Protein AF-B9DJI5-F1 (afdb_monomer_lite)

Radius of gyration: 24.92 Å; chains: 1; bounding box: 44×68×53 Å

pLDDT: mean 75.02, std 17.99, range [35.06, 96.5]

Structure (mmCIF, N/CA/C/O backbone):
data_AF-B9DJI5-F1
#
_entry.id   AF-B9DJI5-F1
#
loop_
_atom_site.group_PDB
_atom_site.id
_atom_site.type_symbol
_atom_site.label_atom_id
_atom_site.label_alt_id
_atom_site.label_comp_id
_atom_site.label_asym_id
_atom_site.label_entity_id
_atom_site.label_seq_id
_atom_site.pdbx_PDB_ins_code
_atom_site.Cartn_x
_atom_site.Cartn_y
_atom_site.Cartn_z
_atom_site.occupancy
_atom_site.B_iso_or_equiv
_atom_site.auth_seq_id
_atom_site.auth_comp_id
_atom_site.auth_asym_id
_atom_site.auth_atom_id
_atom_site.pdbx_PDB_model_num
ATOM 1 N N . MET A 1 1 ? 0.651 18.571 -2.857 1.00 50.56 1 MET A N 1
ATOM 2 C CA . MET A 1 1 ? -0.127 17.434 -2.323 1.00 50.56 1 MET A CA 1
ATOM 3 C C . MET A 1 1 ? 0.823 16.265 -2.165 1.00 50.56 1 MET A C 1
ATOM 5 O O . MET A 1 1 ? 1.487 15.918 -3.134 1.00 50.56 1 MET A O 1
ATOM 9 N N . GLY A 1 2 ? 0.961 15.739 -0.952 1.00 60.09 2 GLY A N 1
ATOM 10 C CA . GLY A 1 2 ? 1.758 14.554 -0.655 1.00 60.09 2 GLY A CA 1
ATOM 11 C C . GLY A 1 2 ? 1.078 13.272 -1.137 1.00 60.09 2 GLY A C 1
ATOM 12 O O . GLY A 1 2 ? -0.139 13.227 -1.315 1.00 60.09 2 GLY A O 1
ATOM 13 N N . LEU A 1 3 ? 1.870 12.212 -1.322 1.00 66.12 3 LEU A N 1
ATOM 14 C CA . LEU A 1 3 ? 1.417 10.887 -1.775 1.00 66.12 3 LEU A CA 1
ATOM 15 C C . LEU A 1 3 ? 0.220 10.352 -0.962 1.00 66.12 3 LEU A C 1
ATOM 17 O O . LEU A 1 3 ? -0.648 9.670 -1.499 1.00 66.12 3 LEU A O 1
ATOM 21 N N . PHE A 1 4 ? 0.169 10.694 0.327 1.00 66.50 4 PHE A N 1
ATOM 22 C CA . PHE A 1 4 ? -0.822 10.217 1.289 1.00 66.50 4 PHE A CA 1
ATOM 23 C C . PHE A 1 4 ? -2.085 11.089 1.383 1.00 66.50 4 PHE A C 1
ATOM 25 O O . PHE A 1 4 ? -3.052 10.667 2.013 1.00 66.50 4 PHE A O 1
ATOM 32 N N . ASP A 1 5 ? -2.124 12.259 0.732 1.00 67.44 5 ASP A N 1
ATOM 33 C CA . ASP A 1 5 ? -3.264 13.188 0.821 1.00 67.44 5 ASP A CA 1
ATOM 34 C C . ASP A 1 5 ? -4.533 12.633 0.155 1.00 67.44 5 ASP A C 1
ATOM 36 O O . ASP A 1 5 ? -5.645 12.948 0.572 1.00 67.44 5 ASP A O 1
ATOM 40 N N . ASN A 1 6 ? -4.372 11.773 -0.855 1.00 69.56 6 ASN A N 1
ATOM 41 C CA . ASN A 1 6 ? -5.475 11.191 -1.628 1.00 69.56 6 ASN A CA 1
ATOM 42 C C . ASN A 1 6 ? -5.794 9.738 -1.233 1.00 69.56 6 ASN A C 1
ATOM 44 O O . ASN A 1 6 ? -6.536 9.048 -1.934 1.00 69.56 6 ASN A O 1
ATOM 48 N N . ILE A 1 7 ? -5.220 9.245 -0.132 1.00 76.31 7 ILE A N 1
ATOM 49 C CA . ILE A 1 7 ? -5.359 7.853 0.303 1.00 76.31 7 ILE A CA 1
ATOM 50 C C . ILE A 1 7 ? -6.400 7.759 1.418 1.00 76.31 7 ILE A C 1
ATOM 52 O O . ILE A 1 7 ? -6.411 8.552 2.359 1.00 76.31 7 ILE A O 1
ATOM 56 N N . ASN A 1 8 ? -7.261 6.739 1.358 1.00 87.19 8 ASN A N 1
ATOM 57 C CA . ASN A 1 8 ? -8.137 6.412 2.479 1.00 87.19 8 ASN A CA 1
ATOM 58 C C . ASN A 1 8 ? -7.306 5.807 3.623 1.00 87.19 8 ASN A C 1
ATOM 60 O O . ASN A 1 8 ? -7.064 4.598 3.684 1.00 87.19 8 ASN A O 1
ATOM 64 N N . LEU A 1 9 ? -6.867 6.680 4.526 1.00 85.56 9 LEU A N 1
ATOM 65 C CA . LEU A 1 9 ? -5.965 6.363 5.627 1.00 85.56 9 LEU A CA 1
ATOM 66 C C . LEU A 1 9 ? -6.514 5.277 6.561 1.00 85.56 9 LEU A C 1
ATOM 68 O O . LEU A 1 9 ? -5.762 4.421 7.017 1.00 85.56 9 LEU A O 1
ATOM 72 N N . GLU A 1 10 ? -7.824 5.267 6.816 1.00 89.69 10 GLU A N 1
ATOM 73 C CA . GLU A 1 10 ? -8.460 4.240 7.649 1.00 89.69 10 GLU A CA 1
ATOM 74 C C . GLU A 1 10 ? -8.406 2.863 6.985 1.00 89.69 10 GLU A C 1
ATOM 76 O O . GLU A 1 10 ? -8.111 1.862 7.640 1.00 89.69 10 GLU A O 1
ATOM 81 N N . THR A 1 11 ? -8.611 2.806 5.670 1.00 90.62 11 THR A N 1
ATOM 82 C CA . THR A 1 11 ? -8.500 1.558 4.907 1.00 90.62 11 THR A CA 1
ATOM 83 C C . THR A 1 11 ? -7.078 1.005 4.956 1.00 90.62 11 THR A C 1
ATOM 85 O O . THR A 1 11 ? -6.889 -0.187 5.210 1.00 90.62 11 THR A O 1
ATOM 88 N N . GLU A 1 12 ? -6.072 1.857 4.763 1.00 88.81 12 GLU A N 1
ATOM 89 C CA . GLU A 1 12 ? -4.664 1.453 4.838 1.00 88.81 12 GLU A CA 1
ATOM 90 C C . GLU A 1 12 ? -4.244 1.051 6.252 1.00 88.81 12 GLU A C 1
ATOM 92 O O . GLU A 1 12 ? -3.598 0.016 6.443 1.00 88.81 12 GLU A O 1
ATOM 97 N N . TYR A 1 13 ? -4.695 1.794 7.262 1.00 90.00 13 TYR A N 1
ATOM 98 C CA . TYR A 1 13 ? -4.462 1.441 8.654 1.00 90.00 13 TYR A CA 1
ATOM 99 C C . TYR A 1 13 ? -5.035 0.057 8.965 1.00 90.00 13 TYR A C 1
ATOM 101 O O . TYR A 1 13 ? -4.329 -0.806 9.484 1.00 90.00 13 TYR A O 1
ATOM 109 N N . LEU A 1 14 ? -6.280 -0.219 8.569 1.00 92.38 14 LEU A N 1
ATOM 110 C CA . LEU A 1 14 ? -6.906 -1.526 8.770 1.00 92.38 14 LEU A CA 1
ATOM 111 C C . LEU A 1 14 ? -6.175 -2.656 8.031 1.00 92.38 14 LEU A C 1
ATOM 113 O O . LEU A 1 14 ? -6.104 -3.764 8.566 1.00 92.38 14 LEU A O 1
ATOM 117 N N . ARG A 1 15 ? -5.614 -2.400 6.842 1.00 90.00 15 ARG A N 1
ATOM 118 C CA . ARG A 1 15 ? -4.790 -3.377 6.101 1.00 90.00 15 ARG A CA 1
ATOM 119 C C . ARG A 1 15 ? -3.504 -3.740 6.842 1.00 90.00 15 ARG A C 1
ATOM 121 O O . ARG A 1 15 ? -3.096 -4.896 6.782 1.00 90.00 15 ARG A O 1
ATOM 128 N N . SER A 1 16 ? -2.918 -2.801 7.585 1.00 88.44 16 SER A N 1
ATOM 129 C CA . SER A 1 16 ? -1.721 -3.050 8.404 1.00 88.44 16 SER A CA 1
ATOM 130 C C . SER A 1 16 ? -1.992 -3.934 9.636 1.00 88.44 16 SER A C 1
ATOM 132 O O . SER A 1 16 ? -1.073 -4.493 10.238 1.00 88.44 16 SER A O 1
ATOM 134 N N . LEU A 1 17 ? -3.263 -4.086 10.026 1.00 90.12 17 LEU A N 1
ATOM 135 C CA . LEU A 1 17 ? -3.665 -4.776 11.246 1.00 90.12 17 LEU A CA 1
ATOM 136 C C . LEU A 1 17 ? -4.054 -6.245 11.021 1.00 90.12 17 LEU A C 1
ATOM 138 O O . LEU A 1 17 ? -4.778 -6.623 10.092 1.00 90.12 17 LEU A O 1
ATOM 142 N N . SER A 1 18 ? -3.693 -7.085 11.996 1.00 92.00 18 SER A N 1
ATOM 143 C CA . SER A 1 18 ? -4.219 -8.449 12.096 1.00 92.00 18 SER A CA 1
ATOM 144 C C . SER A 1 18 ? -5.745 -8.458 12.266 1.00 92.00 18 SER A C 1
ATOM 146 O O . SER A 1 18 ? -6.343 -7.490 12.739 1.00 92.00 18 SER A O 1
ATOM 148 N N . VAL A 1 19 ? -6.397 -9.578 11.930 1.00 92.75 19 VAL A N 1
ATOM 149 C CA . VAL A 1 19 ? -7.866 -9.727 12.031 1.00 92.75 19 VAL A CA 1
ATOM 150 C C . VAL A 1 19 ? -8.377 -9.396 13.440 1.00 92.75 19 VAL A C 1
ATOM 152 O O . VAL A 1 19 ? -9.374 -8.690 13.586 1.00 92.75 19 VAL A O 1
ATOM 155 N N . LYS A 1 20 ? -7.662 -9.841 14.483 1.00 95.38 20 LYS A N 1
ATOM 156 C CA . LYS A 1 20 ? -7.995 -9.541 15.885 1.00 95.38 20 LYS A CA 1
ATOM 157 C C . LYS A 1 20 ? -7.922 -8.037 16.176 1.00 95.38 20 LYS A C 1
ATOM 159 O O . LYS A 1 20 ? -8.854 -7.486 16.755 1.00 95.38 20 LYS A O 1
ATOM 164 N N . LYS A 1 21 ? -6.853 -7.364 15.731 1.00 94.12 21 LYS A N 1
ATOM 165 C CA . LYS A 1 21 ? -6.671 -5.915 15.924 1.00 94.12 21 LYS A CA 1
ATOM 166 C C . LYS A 1 21 ? -7.7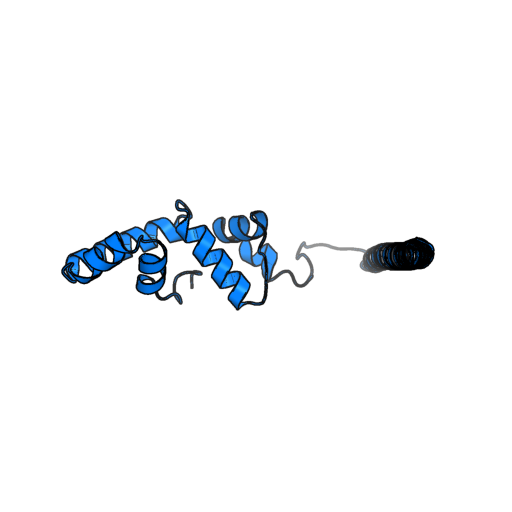00 -5.092 15.138 1.00 94.12 21 LYS A C 1
ATOM 168 O O . LYS A 1 21 ? -8.175 -4.088 15.655 1.00 94.12 21 LYS A O 1
ATOM 173 N N . ARG A 1 22 ? -8.109 -5.541 13.945 1.00 94.19 22 ARG A N 1
ATOM 174 C CA . ARG A 1 22 ? -9.189 -4.906 13.166 1.00 94.19 22 ARG A CA 1
ATOM 175 C C . ARG A 1 22 ? -10.532 -4.942 13.890 1.00 94.19 22 ARG A C 1
ATOM 177 O O . ARG A 1 22 ? -11.226 -3.932 13.909 1.00 94.19 22 ARG A O 1
ATOM 184 N N . LYS A 1 23 ? -10.899 -6.081 14.489 1.00 93.94 23 LYS A N 1
ATOM 185 C CA . LYS A 1 23 ? -12.130 -6.187 15.294 1.00 93.94 23 LYS A CA 1
ATOM 186 C C . LYS A 1 23 ? -12.086 -5.225 16.481 1.00 93.94 23 LYS A C 1
ATOM 188 O O . LYS A 1 23 ? -12.972 -4.389 16.604 1.00 93.94 23 LYS A O 1
ATOM 193 N N . ALA A 1 24 ? -10.990 -5.253 17.240 1.00 93.94 24 ALA A N 1
ATOM 194 C CA . ALA A 1 24 ? -10.793 -4.351 18.372 1.00 93.94 24 ALA A CA 1
ATOM 195 C C . ALA A 1 24 ? -10.848 -2.868 17.966 1.00 93.94 24 ALA A C 1
ATOM 197 O O . ALA A 1 24 ? -11.416 -2.058 18.685 1.00 93.94 24 ALA A O 1
ATOM 198 N N . TYR A 1 25 ? -10.298 -2.495 16.804 1.00 94.62 25 TYR A N 1
ATOM 199 C CA . TYR A 1 25 ? -10.372 -1.121 16.302 1.00 94.62 25 TYR A CA 1
ATOM 200 C C . TYR A 1 25 ? -11.813 -0.654 16.073 1.00 94.62 25 TYR A C 1
ATOM 202 O O . TYR A 1 25 ? -12.141 0.479 16.415 1.00 94.62 25 TYR A O 1
ATOM 210 N N . LYS A 1 26 ? -12.693 -1.511 15.534 1.00 92.19 26 LYS A N 1
ATOM 211 C CA . LYS A 1 26 ? -14.092 -1.143 15.252 1.00 92.19 26 LYS A CA 1
ATOM 212 C C . LYS A 1 26 ? -14.862 -0.753 16.512 1.00 92.19 26 LYS A C 1
ATOM 214 O O . LYS A 1 26 ? -15.678 0.163 16.441 1.00 92.19 26 LYS A O 1
ATOM 219 N N . GLU A 1 27 ? -14.543 -1.383 17.635 1.00 95.69 27 GLU A N 1
ATOM 220 C CA . GLU A 1 27 ? -15.160 -1.146 18.944 1.00 95.69 27 GLU A CA 1
ATOM 221 C C . GLU A 1 27 ? -14.628 0.119 19.641 1.00 95.69 27 GLU A C 1
ATOM 223 O O . GLU A 1 27 ? -15.218 0.583 20.614 1.00 95.69 27 GLU A O 1
ATOM 228 N N . LYS A 1 28 ? -13.536 0.722 19.146 1.00 93.75 28 LYS A N 1
ATOM 229 C CA . LYS A 1 28 ? -12.963 1.932 19.751 1.00 93.75 28 LYS A CA 1
ATOM 230 C C . LYS A 1 28 ? -13.842 3.171 19.529 1.00 93.75 28 LYS A C 1
ATOM 232 O O . LYS A 1 28 ? -14.436 3.324 18.452 1.00 93.75 28 LYS A O 1
ATOM 237 N N . PRO A 1 29 ? -13.859 4.110 20.494 1.00 96.50 29 PRO A N 1
ATOM 238 C CA . PRO A 1 29 ? -14.521 5.396 20.323 1.00 96.50 29 PRO A CA 1
ATOM 239 C C . PRO A 1 29 ? -13.853 6.223 19.217 1.00 96.50 29 PRO A C 1
ATOM 241 O O . PRO A 1 29 ? -12.671 6.054 18.905 1.00 96.50 29 PRO A O 1
ATOM 244 N N . VAL A 1 30 ? -14.619 7.149 18.635 1.00 93.50 30 VAL A N 1
ATOM 245 C CA . VAL A 1 30 ? -14.180 7.986 17.503 1.00 93.50 30 VAL A CA 1
ATOM 246 C C . VAL A 1 30 ? -12.926 8.798 17.835 1.00 93.50 30 VAL A C 1
ATOM 248 O O . VAL A 1 30 ? -12.050 8.930 16.984 1.00 93.50 30 VAL A O 1
ATOM 251 N N . SER A 1 31 ? -12.806 9.305 19.066 1.00 94.69 31 SER A N 1
ATOM 252 C CA . SER A 1 31 ? -11.628 10.054 19.526 1.00 94.69 31 SER A CA 1
ATOM 253 C C . SER A 1 31 ? -10.344 9.232 19.398 1.00 94.69 31 SER A C 1
ATOM 255 O O . SER A 1 31 ? -9.393 9.665 18.754 1.00 94.69 31 SER A O 1
ATOM 257 N N . VAL A 1 32 ? -10.359 8.001 19.912 1.00 93.31 32 VAL A N 1
ATOM 258 C CA . VAL A 1 32 ? -9.206 7.093 19.861 1.00 93.31 32 VAL A CA 1
ATOM 259 C C . VAL A 1 32 ? -8.920 6.646 18.427 1.00 93.31 32 VAL A C 1
ATOM 261 O O . VAL A 1 32 ? -7.764 6.506 18.040 1.00 93.31 32 VAL A O 1
ATOM 264 N N . LYS A 1 33 ? -9.953 6.443 17.598 1.00 93.62 33 LYS A N 1
ATOM 265 C CA . LYS A 1 33 ? -9.759 6.140 16.170 1.00 93.62 33 LYS A CA 1
ATOM 266 C C . LYS A 1 33 ? -9.017 7.269 15.455 1.00 93.62 33 LYS A C 1
ATOM 268 O O . LYS A 1 33 ? -8.074 6.980 14.728 1.00 93.62 33 LYS A O 1
ATOM 273 N N . LYS A 1 34 ? -9.400 8.530 15.688 1.00 92.81 34 LYS A N 1
ATOM 274 C CA . LYS A 1 34 ? -8.723 9.701 15.105 1.00 92.81 34 LYS A CA 1
ATOM 275 C C . LYS A 1 34 ? -7.261 9.792 15.533 1.00 92.81 34 LYS A C 1
ATOM 277 O O . LYS A 1 34 ? -6.404 10.019 14.690 1.00 92.81 34 LYS A O 1
ATOM 282 N N . GLU A 1 35 ? -6.979 9.577 16.813 1.00 94.00 35 GLU A N 1
ATOM 283 C CA . GLU A 1 35 ? -5.613 9.596 17.342 1.00 94.00 35 GLU A CA 1
ATOM 284 C C . GLU A 1 35 ? -4.731 8.526 16.682 1.00 94.00 35 GLU A C 1
ATOM 286 O O . GLU A 1 35 ? -3.652 8.833 16.181 1.00 94.00 35 GLU A O 1
ATOM 291 N N . LEU A 1 36 ? -5.233 7.290 16.578 1.00 92.62 36 LEU A N 1
ATOM 292 C CA . LEU A 1 36 ? -4.524 6.198 15.906 1.00 92.62 36 LEU A CA 1
ATOM 293 C C . LEU A 1 36 ? -4.268 6.487 14.425 1.00 92.62 36 LEU A C 1
ATOM 295 O O . LEU A 1 36 ? -3.197 6.162 13.921 1.00 92.62 36 LEU A O 1
ATOM 299 N N . LEU A 1 37 ? -5.236 7.088 13.730 1.00 91.44 37 LEU A N 1
ATOM 300 C CA . LEU A 1 37 ? -5.065 7.464 12.329 1.00 91.44 37 LEU A CA 1
ATOM 301 C C . LEU A 1 37 ? -4.038 8.587 12.176 1.00 91.44 37 LEU A C 1
ATOM 303 O O . LEU A 1 37 ? -3.191 8.496 11.297 1.00 91.44 37 LEU A O 1
ATOM 307 N N . ASN A 1 38 ? -4.041 9.598 13.044 1.00 89.50 38 ASN A N 1
ATOM 308 C CA . ASN A 1 38 ? -3.034 10.661 13.008 1.00 89.50 38 ASN A CA 1
ATOM 309 C C . ASN A 1 38 ? -1.622 10.120 13.262 1.00 89.50 38 ASN A C 1
ATOM 311 O O . ASN A 1 38 ? -0.695 10.473 12.535 1.00 89.50 38 ASN A O 1
ATOM 315 N N . GLN A 1 39 ? -1.472 9.225 14.241 1.00 88.75 39 GLN A N 1
ATOM 316 C CA . GLN A 1 39 ? -0.203 8.550 14.506 1.00 88.75 39 GLN A CA 1
ATOM 317 C C . GLN A 1 39 ? 0.244 7.725 13.293 1.00 88.75 39 GLN A C 1
ATOM 319 O O . GLN A 1 39 ? 1.381 7.839 12.844 1.00 88.75 39 GLN A O 1
ATOM 324 N N . PHE A 1 40 ? -0.671 6.947 12.710 1.00 88.38 40 PHE A N 1
ATOM 325 C CA . PHE A 1 40 ? -0.387 6.169 11.509 1.00 88.38 40 PHE A CA 1
ATOM 326 C C . PHE A 1 40 ? 0.026 7.059 10.333 1.00 88.38 40 PHE A C 1
ATOM 328 O O . PHE A 1 40 ? 1.021 6.758 9.681 1.00 88.38 40 PHE A O 1
ATOM 335 N N . LYS A 1 41 ? -0.675 8.179 10.105 1.00 85.69 41 LYS A N 1
ATOM 336 C CA . LYS A 1 41 ? -0.327 9.175 9.083 1.00 85.69 41 LYS A CA 1
ATOM 337 C C . LYS A 1 41 ? 1.110 9.649 9.261 1.00 85.69 41 LYS A C 1
ATOM 339 O O . LYS A 1 41 ? 1.897 9.535 8.327 1.00 85.69 41 LYS A O 1
ATOM 344 N N . TYR A 1 42 ? 1.458 10.099 10.465 1.00 84.06 42 TYR A N 1
ATOM 345 C CA . TYR A 1 42 ? 2.802 10.573 10.781 1.00 84.06 42 TYR A CA 1
ATOM 346 C C . TYR A 1 42 ? 3.873 9.506 10.511 1.00 84.06 42 TYR A C 1
ATOM 348 O O . TYR A 1 42 ? 4.870 9.774 9.842 1.00 84.06 42 TYR A O 1
ATOM 356 N N . GLU A 1 43 ? 3.659 8.271 10.966 1.00 82.44 43 GLU A N 1
ATOM 357 C CA . GLU A 1 43 ? 4.606 7.175 10.733 1.00 82.44 43 GLU A CA 1
ATOM 358 C C . GLU A 1 43 ? 4.747 6.823 9.244 1.00 82.44 43 GLU A C 1
ATOM 360 O O . GLU A 1 43 ? 5.845 6.513 8.780 1.00 82.44 43 GLU A O 1
ATOM 365 N N . THR A 1 44 ? 3.649 6.883 8.483 1.00 79.81 44 THR A N 1
ATOM 366 C CA . THR A 1 44 ? 3.679 6.619 7.039 1.00 79.81 44 THR A CA 1
ATOM 367 C C . THR A 1 44 ? 4.357 7.738 6.253 1.00 79.81 44 THR A C 1
ATOM 369 O O . THR A 1 44 ? 5.149 7.448 5.361 1.00 79.81 44 THR A O 1
ATOM 372 N N . GLU A 1 45 ? 4.120 9.002 6.613 1.00 78.00 45 GLU A N 1
ATOM 373 C CA . GLU A 1 45 ? 4.725 10.177 5.968 1.00 78.00 45 GLU A CA 1
ATOM 374 C C . GLU A 1 45 ? 6.211 10.339 6.293 1.00 78.00 45 GLU A C 1
ATOM 376 O O . GLU A 1 45 ? 6.949 10.951 5.521 1.00 78.00 45 GLU A O 1
ATOM 381 N N . THR A 1 46 ? 6.651 9.782 7.422 1.00 75.12 46 THR A N 1
ATOM 382 C CA . THR A 1 46 ? 8.065 9.721 7.819 1.00 75.12 46 THR A CA 1
ATOM 383 C C . THR A 1 46 ? 8.766 8.456 7.322 1.00 75.12 46 THR A C 1
ATOM 385 O O . THR A 1 46 ? 9.940 8.264 7.618 1.00 75.12 46 THR A O 1
ATOM 388 N N . PHE A 1 47 ? 8.068 7.593 6.572 1.00 73.12 47 PHE A N 1
ATOM 389 C CA . PHE A 1 47 ? 8.577 6.338 6.004 1.00 73.12 47 PHE A CA 1
ATOM 390 C C . PHE A 1 47 ? 9.217 5.373 7.019 1.00 73.12 47 PHE A C 1
ATOM 392 O O . PHE A 1 47 ? 9.948 4.462 6.642 1.00 73.12 47 PHE A O 1
ATOM 399 N N . ASN A 1 48 ? 8.868 5.500 8.300 1.00 68.50 48 ASN A N 1
ATOM 400 C CA . ASN A 1 48 ? 9.489 4.759 9.400 1.00 68.50 48 ASN A CA 1
ATOM 401 C C . ASN A 1 48 ? 8.828 3.403 9.703 1.00 68.50 48 ASN A C 1
ATOM 403 O O . ASN A 1 48 ? 9.169 2.755 10.694 1.00 68.50 48 ASN A O 1
ATOM 407 N N . ASN A 1 49 ? 7.860 2.953 8.898 1.00 73.75 49 ASN A N 1
ATOM 408 C CA . ASN A 1 49 ? 7.139 1.707 9.151 1.00 73.75 49 ASN A CA 1
ATOM 409 C C . ASN A 1 49 ? 6.966 0.849 7.889 1.00 73.75 49 ASN A C 1
ATOM 411 O O . ASN A 1 49 ? 7.048 1.320 6.762 1.00 73.75 49 ASN A O 1
ATOM 415 N N . LYS A 1 50 ? 6.692 -0.448 8.068 1.00 80.56 50 LYS A N 1
ATOM 416 C CA . LYS A 1 50 ? 6.424 -1.363 6.944 1.00 80.56 50 LYS A CA 1
ATOM 417 C C . LYS A 1 50 ? 5.192 -0.946 6.124 1.00 80.56 50 LYS A C 1
ATOM 419 O O . LYS A 1 50 ? 5.122 -1.206 4.927 1.00 80.56 50 LYS A O 1
ATOM 424 N N . ALA A 1 51 ? 4.217 -0.303 6.763 1.00 80.56 51 ALA A N 1
ATOM 425 C CA . ALA A 1 51 ? 2.988 0.106 6.097 1.00 80.56 51 ALA A CA 1
ATOM 426 C C . ALA A 1 51 ? 3.239 1.167 5.015 1.00 80.56 51 ALA A C 1
ATOM 428 O O . ALA A 1 51 ? 2.555 1.138 3.996 1.00 80.56 51 ALA A O 1
ATOM 429 N N . SER A 1 52 ? 4.236 2.043 5.183 1.00 77.94 52 SER A N 1
ATOM 430 C CA . SER A 1 52 ? 4.633 3.015 4.161 1.00 77.94 52 SER A CA 1
ATOM 431 C C . SER A 1 52 ? 5.054 2.307 2.869 1.00 77.94 52 SER A C 1
ATOM 433 O O . SER A 1 52 ? 4.513 2.619 1.811 1.00 77.94 52 SER A O 1
ATOM 435 N N . HIS A 1 53 ? 5.906 1.278 2.956 1.00 82.06 53 HIS A N 1
ATOM 436 C CA . HIS A 1 53 ? 6.348 0.474 1.810 1.00 82.06 53 HIS A CA 1
ATOM 437 C C . HIS A 1 53 ? 5.168 -0.186 1.089 1.00 82.06 53 HIS A C 1
ATOM 439 O O . HIS A 1 53 ? 5.050 -0.089 -0.132 1.00 82.06 53 HIS A O 1
ATOM 445 N N . ASP A 1 54 ? 4.252 -0.803 1.839 1.00 84.25 54 ASP A N 1
ATOM 446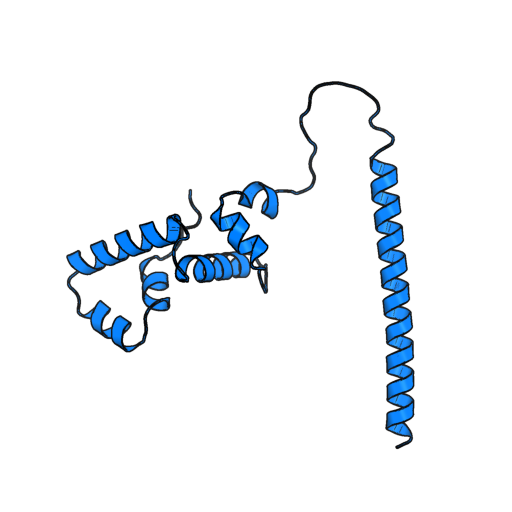 C CA . ASP A 1 54 ? 3.080 -1.469 1.265 1.00 84.25 54 ASP A CA 1
ATOM 447 C C . ASP A 1 54 ? 2.127 -0.476 0.569 1.00 84.25 54 ASP A C 1
ATOM 449 O O . ASP A 1 54 ? 1.538 -0.801 -0.466 1.00 84.25 54 ASP A O 1
ATOM 453 N N . ILE A 1 55 ? 1.966 0.734 1.120 1.00 83.06 55 ILE A N 1
ATOM 454 C CA . ILE A 1 55 ? 1.148 1.802 0.525 1.00 83.06 55 ILE A CA 1
ATOM 455 C C . ILE A 1 55 ? 1.785 2.308 -0.773 1.00 83.06 55 ILE A C 1
ATOM 457 O O . ILE A 1 55 ? 1.099 2.430 -1.787 1.00 83.06 55 ILE A O 1
ATOM 461 N N . ILE A 1 56 ? 3.094 2.565 -0.759 1.00 80.12 56 ILE A N 1
ATOM 462 C CA . ILE A 1 56 ? 3.859 3.021 -1.926 1.00 80.12 56 ILE A CA 1
ATOM 463 C C . ILE A 1 56 ? 3.807 1.984 -3.046 1.00 80.12 56 ILE A C 1
ATOM 465 O O . ILE A 1 56 ? 3.569 2.330 -4.202 1.00 80.12 56 ILE A O 1
ATOM 469 N N . LYS A 1 57 ? 3.976 0.705 -2.700 1.00 84.94 57 LYS A N 1
ATOM 470 C CA . LYS A 1 57 ? 3.867 -0.402 -3.647 1.00 84.94 57 LYS A CA 1
ATOM 471 C C . LYS A 1 57 ? 2.502 -0.411 -4.336 1.00 84.94 57 LYS A C 1
ATOM 473 O O . LYS A 1 57 ? 2.447 -0.403 -5.560 1.00 84.94 57 LYS A O 1
ATOM 478 N N . ARG A 1 58 ? 1.409 -0.328 -3.569 1.00 83.25 58 ARG A N 1
ATOM 479 C CA . ARG A 1 58 ? 0.044 -0.245 -4.122 1.00 83.25 58 ARG A CA 1
ATOM 480 C C . ARG A 1 58 ? -0.174 1.002 -4.976 1.00 83.25 58 ARG A C 1
ATOM 482 O O . ARG A 1 58 ? -0.860 0.938 -5.993 1.00 83.25 58 ARG A O 1
ATOM 489 N N . PHE A 1 59 ? 0.390 2.138 -4.570 1.00 81.44 59 PHE A N 1
ATOM 490 C CA . PHE A 1 59 ? 0.333 3.357 -5.369 1.00 81.44 59 PHE A CA 1
ATOM 491 C C . PHE A 1 59 ? 1.007 3.153 -6.731 1.00 81.44 59 PHE A C 1
ATOM 493 O O . PHE A 1 59 ? 0.398 3.456 -7.754 1.00 81.44 59 PHE A O 1
ATOM 500 N N . LEU A 1 60 ? 2.213 2.587 -6.760 1.00 80.31 60 LEU A N 1
ATOM 501 C CA . LEU A 1 60 ? 2.939 2.285 -7.995 1.00 80.31 60 LEU A CA 1
ATOM 502 C C . LEU A 1 60 ? 2.184 1.281 -8.875 1.00 80.31 60 LEU A C 1
ATOM 504 O O . LEU A 1 60 ? 2.019 1.524 -10.070 1.00 80.31 60 LEU A O 1
ATOM 508 N N . GLU A 1 61 ? 1.618 0.234 -8.275 1.00 83.94 61 GLU A N 1
ATOM 509 C CA . GLU A 1 61 ? 0.759 -0.729 -8.975 1.00 83.94 61 GLU A CA 1
ATOM 510 C C . GLU A 1 61 ? -0.465 -0.039 -9.608 1.00 83.94 61 GLU A C 1
ATOM 512 O O . GLU A 1 61 ? -0.789 -0.295 -10.766 1.00 83.94 61 GLU A O 1
ATOM 517 N N . SER A 1 62 ? -1.103 0.910 -8.906 1.00 78.75 62 SER A N 1
ATOM 518 C CA . SER A 1 62 ? -2.234 1.694 -9.440 1.00 78.75 62 SER A CA 1
ATOM 519 C C . SER A 1 62 ? -1.852 2.610 -10.609 1.00 78.75 62 SER A C 1
ATOM 521 O O . SER A 1 62 ? -2.712 3.019 -11.388 1.00 78.75 62 SER A O 1
ATOM 523 N N . LYS A 1 63 ? -0.559 2.927 -10.742 1.00 77.81 63 LYS A N 1
ATOM 524 C CA . LYS A 1 63 ? 0.015 3.688 -11.857 1.00 77.81 63 LYS A CA 1
ATOM 525 C C . LYS A 1 63 ? 0.515 2.791 -12.994 1.00 77.81 63 LYS A C 1
ATOM 527 O O . LYS A 1 63 ? 1.060 3.313 -13.960 1.00 77.81 63 LYS A O 1
ATOM 532 N N . GLY A 1 64 ? 0.307 1.475 -12.908 1.00 79.00 64 GLY A N 1
ATOM 533 C CA . GLY A 1 64 ? 0.716 0.509 -13.932 1.00 79.00 64 GLY A CA 1
ATOM 534 C C . GLY A 1 64 ? 2.145 -0.016 -13.772 1.00 79.00 64 GLY A C 1
ATOM 535 O O . GLY A 1 64 ? 2.640 -0.700 -14.665 1.00 79.00 64 GLY A O 1
ATOM 536 N N . ILE A 1 65 ? 2.812 0.278 -12.652 1.00 80.44 65 ILE A N 1
ATOM 537 C CA . ILE A 1 65 ? 4.143 -0.247 -12.332 1.00 80.44 65 ILE A CA 1
ATOM 538 C C . ILE A 1 65 ? 3.966 -1.493 -11.461 1.00 80.44 65 ILE A C 1
ATOM 540 O O . ILE A 1 65 ? 3.788 -1.406 -10.245 1.00 80.44 65 ILE A O 1
ATOM 544 N N . TYR A 1 66 ? 4.000 -2.659 -12.099 1.00 80.00 66 TYR A N 1
ATOM 545 C CA . TYR A 1 66 ? 3.935 -3.955 -11.427 1.00 80.00 66 TYR A CA 1
ATOM 546 C C . TYR A 1 66 ? 5.323 -4.361 -10.914 1.00 80.00 66 TYR A C 1
ATOM 548 O O . TYR A 1 66 ? 6.324 -4.092 -11.570 1.00 80.00 66 TYR A O 1
ATOM 556 N N . GLU A 1 67 ? 5.377 -4.987 -9.734 1.00 78.62 67 GLU A N 1
ATOM 557 C CA . GLU A 1 67 ? 6.627 -5.373 -9.051 1.00 78.62 67 GLU A CA 1
ATOM 558 C C . GLU A 1 67 ? 7.615 -4.208 -8.821 1.00 78.62 67 GLU A C 1
ATOM 560 O O . GLU A 1 67 ? 8.772 -4.261 -9.248 1.00 78.62 67 GLU A O 1
ATOM 565 N N . PRO A 1 68 ? 7.198 -3.136 -8.120 1.00 78.62 68 PRO A N 1
ATOM 566 C CA . PRO A 1 68 ? 8.092 -2.022 -7.844 1.00 78.62 68 PRO A CA 1
ATOM 567 C C . PRO A 1 68 ? 9.295 -2.483 -7.016 1.00 78.62 68 PRO A C 1
ATOM 569 O O . PRO A 1 68 ? 9.148 -3.143 -5.985 1.00 78.62 68 PRO A O 1
ATOM 572 N N . THR A 1 69 ? 10.494 -2.123 -7.474 1.00 79.50 69 THR A N 1
ATOM 573 C CA . THR A 1 69 ? 11.737 -2.478 -6.780 1.00 79.50 69 THR A CA 1
ATOM 574 C C . THR A 1 69 ? 11.871 -1.707 -5.466 1.00 79.50 69 THR A C 1
ATOM 576 O O . THR A 1 69 ? 11.418 -0.568 -5.355 1.00 79.50 69 THR A O 1
ATOM 579 N N . GLU A 1 70 ? 12.583 -2.274 -4.488 1.00 75.69 70 GLU A N 1
ATOM 580 C CA . GLU A 1 70 ? 12.880 -1.594 -3.214 1.00 75.69 70 GLU A CA 1
ATOM 581 C C . GLU A 1 70 ? 13.564 -0.230 -3.412 1.00 75.69 70 GLU A C 1
ATOM 583 O O . GLU A 1 70 ? 13.323 0.712 -2.660 1.00 75.69 70 GLU A O 1
ATOM 588 N N . LYS A 1 71 ? 14.366 -0.080 -4.477 1.00 73.75 71 LYS A N 1
ATOM 589 C CA . LYS A 1 71 ? 14.976 1.207 -4.849 1.00 73.75 71 LYS A CA 1
ATOM 590 C C . LYS A 1 71 ? 13.931 2.244 -5.262 1.00 73.75 71 LYS A C 1
ATOM 592 O O . LYS A 1 71 ? 14.033 3.392 -4.846 1.00 73.75 71 LYS A O 1
ATOM 597 N N . MET A 1 72 ? 12.923 1.847 -6.041 1.00 70.94 72 MET A N 1
ATOM 598 C CA . MET A 1 72 ? 11.823 2.737 -6.432 1.00 70.94 72 MET A CA 1
ATOM 599 C C . MET A 1 72 ? 10.994 3.141 -5.216 1.00 70.94 72 MET A C 1
ATOM 601 O O . MET A 1 72 ? 10.690 4.316 -5.051 1.00 70.94 72 MET A O 1
ATOM 605 N N . ILE A 1 73 ? 10.684 2.186 -4.337 1.00 72.69 73 ILE A N 1
ATOM 606 C CA . ILE A 1 73 ? 9.937 2.440 -3.100 1.00 72.69 73 ILE A CA 1
ATOM 607 C C . ILE A 1 73 ? 10.713 3.411 -2.190 1.00 72.69 73 ILE A C 1
ATOM 609 O O . ILE A 1 73 ? 10.143 4.391 -1.709 1.00 72.69 73 ILE A O 1
ATOM 613 N N . SER A 1 74 ? 12.025 3.206 -2.041 1.00 71.94 74 SER A N 1
ATOM 614 C CA . SER A 1 74 ? 12.909 4.083 -1.257 1.00 71.94 74 SER A CA 1
ATOM 615 C C . SER A 1 74 ? 13.023 5.495 -1.842 1.00 71.94 74 SER A C 1
ATOM 617 O O . SER A 1 74 ? 13.024 6.468 -1.092 1.00 71.94 74 SER A O 1
ATOM 619 N N . ALA A 1 75 ? 13.067 5.636 -3.172 1.00 69.94 75 ALA A N 1
ATOM 620 C CA . ALA A 1 75 ? 13.121 6.940 -3.839 1.00 69.94 75 ALA A CA 1
ATOM 621 C C . ALA A 1 75 ? 11.840 7.767 -3.615 1.00 69.94 75 ALA A C 1
ATOM 623 O O . ALA A 1 75 ? 11.908 8.986 -3.447 1.00 69.94 75 ALA A O 1
ATOM 624 N N . ILE A 1 76 ? 10.674 7.107 -3.533 1.00 70.94 76 ILE A N 1
ATOM 625 C CA . ILE A 1 76 ? 9.417 7.746 -3.100 1.00 70.94 76 ILE A CA 1
ATOM 626 C C . ILE A 1 76 ? 9.552 8.224 -1.652 1.00 70.94 76 ILE A C 1
ATOM 628 O O . ILE A 1 76 ? 9.176 9.353 -1.332 1.00 70.94 76 ILE A O 1
ATOM 632 N N . GLY A 1 77 ? 10.120 7.362 -0.800 1.00 62.59 77 GLY A N 1
ATOM 633 C CA . GLY A 1 77 ? 10.408 7.629 0.607 1.00 62.59 77 GLY A CA 1
ATOM 634 C C . GLY A 1 77 ? 11.222 8.892 0.842 1.00 62.59 77 GLY A C 1
ATOM 635 O O . GLY A 1 77 ? 10.875 9.736 1.666 1.00 62.59 77 GLY A O 1
ATOM 636 N N . ASN A 1 78 ? 12.254 9.078 0.031 1.00 65.75 78 ASN A N 1
ATOM 637 C CA . ASN A 1 78 ? 13.144 10.227 0.128 1.00 65.75 78 ASN A CA 1
ATOM 638 C C . ASN A 1 78 ? 12.605 11.480 -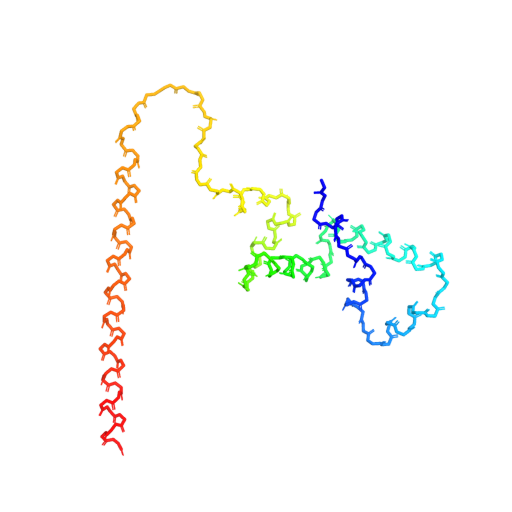0.583 1.00 65.75 78 ASN A C 1
ATOM 640 O O . ASN A 1 78 ? 13.310 12.481 -0.663 1.00 65.75 78 ASN A O 1
ATOM 644 N N . ARG A 1 79 ? 11.359 11.452 -1.092 1.00 61.81 79 ARG A N 1
ATOM 645 C CA . ARG A 1 79 ? 10.763 12.514 -1.930 1.00 61.81 79 ARG A CA 1
ATOM 646 C C . ARG A 1 79 ? 11.600 12.851 -3.171 1.00 61.81 79 ARG A C 1
ATOM 648 O O . ARG A 1 79 ? 11.450 13.921 -3.745 1.00 61.81 79 ARG A O 1
ATOM 655 N N . GLU A 1 80 ? 12.428 11.916 -3.629 1.00 56.78 80 GLU A N 1
ATOM 656 C CA . GLU A 1 80 ? 13.216 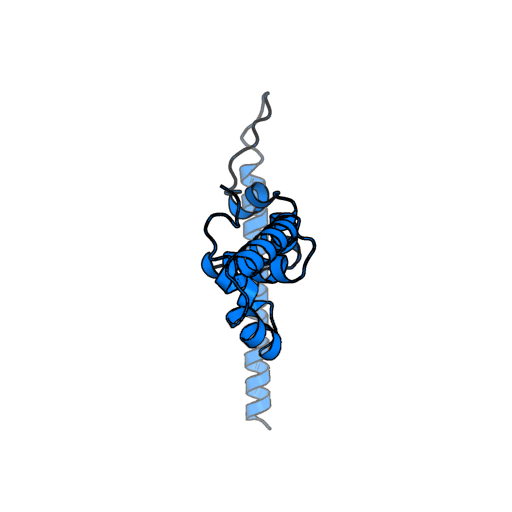12.030 -4.863 1.00 56.78 80 GLU A CA 1
ATOM 657 C C . GLU A 1 80 ? 12.418 11.553 -6.086 1.00 56.78 80 GLU A C 1
ATOM 659 O O . GLU A 1 80 ? 12.956 11.388 -7.179 1.00 56.78 80 GLU A O 1
ATOM 664 N N . LEU A 1 81 ? 11.116 11.307 -5.909 1.00 52.38 81 LEU A N 1
ATOM 665 C CA . LEU A 1 81 ? 10.286 10.633 -6.894 1.00 52.38 81 LEU A CA 1
ATOM 666 C C . LEU A 1 81 ? 10.157 11.386 -8.214 1.00 52.38 81 LEU A C 1
ATOM 668 O O . LEU A 1 81 ? 10.065 10.754 -9.267 1.00 52.38 81 LEU A O 1
ATOM 672 N N . ASP A 1 82 ? 10.174 12.716 -8.169 1.00 49.38 82 ASP A N 1
ATOM 673 C CA . ASP A 1 82 ? 10.066 13.532 -9.376 1.00 49.38 82 ASP A CA 1
ATOM 674 C C . ASP A 1 82 ? 11.251 13.287 -10.327 1.00 49.38 82 ASP A C 1
ATOM 676 O O . ASP A 1 82 ? 11.077 13.323 -11.544 1.00 49.38 82 ASP A O 1
ATOM 680 N N . ASN A 1 83 ? 12.411 12.870 -9.802 1.00 53.16 83 ASN A N 1
ATOM 681 C CA . ASN A 1 83 ? 13.552 12.449 -10.619 1.00 53.16 83 ASN A CA 1
ATOM 682 C C . ASN A 1 83 ? 13.368 11.062 -11.261 1.00 53.16 83 ASN A C 1
ATOM 684 O O . ASN A 1 83 ? 14.062 10.753 -12.223 1.00 53.16 83 ASN A O 1
ATOM 688 N N . PHE A 1 84 ? 12.456 10.224 -10.757 1.00 52.47 84 PHE A N 1
ATOM 689 C CA . PHE A 1 84 ? 12.284 8.831 -11.195 1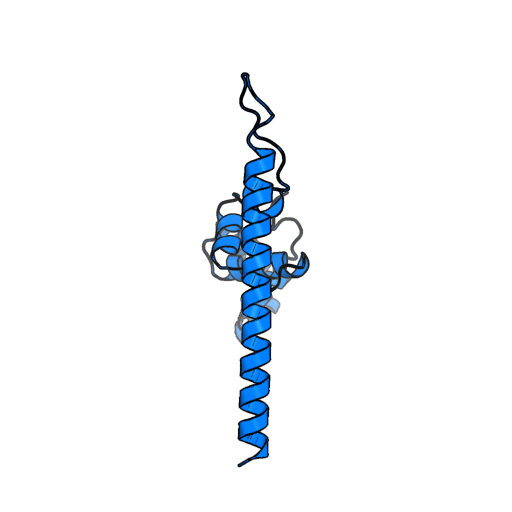.00 52.47 84 PHE A CA 1
ATOM 690 C C . PHE A 1 84 ? 11.021 8.595 -12.034 1.00 52.47 84 PHE A C 1
ATOM 692 O O . PHE A 1 84 ? 11.027 7.734 -12.910 1.00 52.47 84 PHE A O 1
ATOM 699 N N . ILE A 1 85 ? 9.936 9.335 -11.773 1.00 48.00 85 ILE A N 1
ATOM 700 C CA . ILE A 1 85 ? 8.654 9.195 -12.488 1.00 48.00 85 ILE A CA 1
ATOM 701 C C . ILE A 1 85 ? 8.476 10.273 -13.570 1.00 48.00 85 ILE A C 1
ATOM 703 O O . ILE A 1 85 ? 7.840 9.996 -14.584 1.00 48.00 85 ILE A O 1
ATOM 707 N N . TYR A 1 86 ? 9.059 11.470 -13.404 1.00 49.06 86 TYR A N 1
ATOM 708 C CA . TYR A 1 86 ? 8.907 12.583 -14.356 1.00 49.06 86 TYR A CA 1
ATOM 709 C C . TYR A 1 86 ? 10.144 12.885 -15.207 1.00 49.06 86 TYR A C 1
ATOM 711 O O . TYR A 1 86 ? 10.082 13.777 -16.053 1.00 49.06 86 TYR A O 1
ATOM 719 N N . GLN A 1 87 ? 11.222 12.100 -15.105 1.00 42.38 87 GLN A N 1
ATOM 720 C CA . GLN A 1 87 ? 12.237 12.077 -16.160 1.00 42.38 87 GLN A CA 1
ATOM 721 C C . GLN A 1 87 ? 11.708 11.324 -17.391 1.00 42.38 87 GLN A C 1
ATOM 723 O O . GLN A 1 87 ? 12.138 10.225 -17.729 1.00 42.38 87 GLN A O 1
ATOM 728 N N . SER A 1 88 ? 10.793 11.969 -18.118 1.00 38.16 88 SER A N 1
ATOM 729 C CA . SER A 1 88 ? 10.983 12.016 -19.567 1.00 38.16 88 SER A CA 1
ATOM 730 C C . SER A 1 88 ? 12.300 12.763 -19.799 1.00 38.16 88 SER A C 1
ATOM 732 O O . SER A 1 88 ? 12.524 13.776 -19.131 1.00 38.16 88 SER A O 1
ATOM 734 N N . PRO A 1 89 ? 13.206 12.286 -20.665 1.00 38.03 89 PRO A N 1
ATOM 735 C CA . PRO A 1 89 ? 14.468 12.969 -20.882 1.00 38.03 89 PRO A CA 1
ATOM 736 C C . PRO A 1 89 ? 14.152 14.330 -21.501 1.00 38.03 89 PRO A C 1
ATOM 738 O O . PRO A 1 89 ? 13.756 14.411 -22.657 1.00 38.03 89 PRO A O 1
ATOM 741 N N . SER A 1 90 ? 14.290 15.402 -20.729 1.00 35.78 90 SER A N 1
ATOM 742 C CA . SER A 1 90 ? 14.313 16.751 -21.278 1.00 35.78 90 SER A CA 1
ATOM 743 C C . SER A 1 90 ? 15.284 17.612 -20.482 1.00 35.78 90 SER A C 1
ATOM 745 O O . SER A 1 90 ? 15.507 17.378 -19.295 1.00 35.78 90 SER A O 1
ATOM 747 N N . PRO A 1 91 ? 15.970 18.520 -21.179 1.00 39.94 91 PRO A N 1
ATOM 748 C CA . PRO A 1 91 ? 17.404 18.673 -21.055 1.00 39.94 91 PRO A CA 1
ATOM 749 C C . PRO A 1 91 ? 17.767 19.590 -19.893 1.00 39.94 91 PRO A C 1
ATOM 751 O O . PRO A 1 91 ? 17.096 20.584 -19.629 1.00 39.94 91 PRO A O 1
ATOM 754 N N . ASN A 1 92 ? 18.874 19.246 -19.235 1.00 35.06 92 ASN A N 1
ATOM 755 C CA . ASN A 1 92 ? 19.554 20.072 -18.248 1.00 35.06 92 ASN A CA 1
ATOM 756 C C . ASN A 1 92 ? 19.587 21.547 -18.672 1.00 35.06 92 ASN A C 1
ATOM 758 O O . ASN A 1 92 ? 20.230 21.905 -19.659 1.00 35.06 92 ASN A O 1
ATOM 762 N N . THR A 1 93 ? 18.987 22.414 -17.861 1.00 41.16 93 THR A N 1
ATOM 763 C CA . THR A 1 93 ? 19.410 23.808 -17.771 1.00 41.16 93 THR A CA 1
ATOM 764 C C . THR A 1 93 ? 20.745 23.848 -17.038 1.00 41.16 93 THR A C 1
ATOM 766 O O . THR A 1 93 ? 20.801 23.810 -15.811 1.00 41.16 93 THR A O 1
ATOM 769 N N . SER A 1 94 ? 21.827 23.920 -17.805 1.00 37.06 94 SER A N 1
ATOM 770 C CA . SER A 1 94 ? 23.056 24.581 -17.379 1.00 37.06 94 SER A CA 1
ATOM 771 C C . SER A 1 94 ? 23.450 25.557 -18.485 1.00 37.06 94 SER A C 1
ATOM 773 O O . SER A 1 94 ? 23.887 25.141 -19.558 1.00 37.06 94 SER A O 1
ATOM 775 N N . GLU A 1 95 ? 23.249 26.849 -18.235 1.00 38.62 95 GLU A N 1
ATOM 776 C CA . GLU A 1 95 ? 23.963 27.949 -18.900 1.00 38.62 95 GLU A CA 1
ATOM 777 C C . GLU A 1 95 ? 25.472 27.594 -18.876 1.00 38.62 95 GLU A C 1
ATOM 779 O O . GLU A 1 95 ? 25.968 27.179 -17.835 1.00 38.62 95 GLU A O 1
ATOM 784 N N . THR A 1 96 ? 26.317 27.645 -19.910 1.00 36.03 96 THR A N 1
ATOM 785 C CA . THR A 1 96 ? 26.367 28.301 -21.232 1.00 36.03 96 THR A CA 1
ATOM 786 C C . THR A 1 96 ? 27.459 27.559 -22.067 1.00 36.03 96 THR A C 1
ATOM 788 O O . THR A 1 96 ? 28.095 26.640 -21.553 1.00 36.03 96 THR A O 1
ATOM 791 N N . PRO A 1 97 ? 27.784 27.990 -23.300 1.00 48.41 97 PRO A N 1
ATOM 792 C CA . PRO A 1 97 ? 27.359 27.429 -24.577 1.00 48.41 97 PRO A CA 1
ATOM 793 C C . PRO A 1 97 ? 28.316 26.366 -25.163 1.00 48.41 97 PRO A C 1
ATOM 795 O O . PRO A 1 97 ? 29.465 26.236 -24.753 1.00 48.41 97 PRO A O 1
ATOM 798 N N . SER A 1 98 ? 27.854 25.725 -26.241 1.00 40.34 98 SER A N 1
ATOM 799 C CA . SER A 1 98 ? 28.640 25.251 -27.396 1.00 40.34 98 SER A CA 1
ATOM 800 C C . SER A 1 98 ? 28.499 23.756 -27.712 1.00 40.34 98 SER A C 1
ATOM 802 O O . SER A 1 98 ? 28.775 22.881 -26.896 1.00 40.34 98 SER A O 1
ATOM 804 N N . SER A 1 99 ? 28.134 23.520 -28.976 1.00 44.47 99 SER A N 1
ATOM 805 C CA . SER A 1 99 ? 28.165 22.265 -29.737 1.00 44.47 99 SER A CA 1
ATOM 806 C C . SER A 1 99 ? 27.084 21.216 -29.432 1.00 44.47 99 SER A C 1
ATOM 808 O O . SER A 1 99 ? 27.320 20.155 -28.856 1.00 44.47 99 SER A O 1
ATOM 810 N N . THR A 1 100 ? 25.871 21.500 -29.907 1.00 40.75 100 THR A N 1
ATOM 811 C CA . THR A 1 100 ? 24.669 20.650 -29.844 1.00 40.75 100 THR A CA 1
ATOM 812 C C . THR A 1 100 ? 24.636 19.501 -30.868 1.00 40.75 100 THR A C 1
ATOM 814 O O . THR A 1 100 ? 23.564 18.972 -31.117 1.00 40.75 100 THR A O 1
ATOM 817 N N . HIS A 1 101 ? 25.755 19.084 -31.474 1.00 43.38 101 HIS A N 1
ATOM 818 C CA . HIS A 1 101 ? 25.708 18.077 -32.553 1.00 43.38 101 HIS A CA 1
ATOM 819 C C . HIS A 1 101 ? 26.339 16.708 -32.250 1.00 43.38 101 HIS A C 1
ATOM 821 O O . HIS A 1 101 ? 26.106 15.784 -33.013 1.00 43.38 101 HIS A O 1
ATOM 827 N N . GLU A 1 102 ? 27.059 16.504 -31.139 1.00 43.53 102 GLU A N 1
ATOM 828 C CA . GLU A 1 102 ? 27.766 15.219 -30.914 1.00 43.53 102 GLU A CA 1
ATOM 829 C C . GLU A 1 102 ? 27.100 14.250 -29.916 1.00 43.53 102 GLU A C 1
ATOM 831 O O . GLU A 1 102 ? 27.499 13.086 -29.814 1.00 43.53 102 GLU A O 1
ATOM 836 N N . LYS A 1 103 ? 26.109 14.696 -29.130 1.00 49.03 103 LYS A N 1
ATOM 837 C CA . LYS A 1 103 ? 25.514 13.862 -28.063 1.00 49.03 103 LYS A CA 1
ATOM 838 C C . LYS A 1 103 ? 24.355 12.984 -28.537 1.00 49.03 103 LYS A C 1
ATOM 840 O O . LYS A 1 103 ? 24.189 11.892 -27.995 1.00 49.03 103 LYS A O 1
ATOM 845 N N . GLU A 1 104 ? 23.597 13.417 -29.540 1.00 43.91 104 GLU A N 1
ATOM 846 C CA . GLU A 1 104 ? 22.452 12.657 -30.065 1.00 43.91 104 GLU A CA 1
ATOM 847 C C . GLU A 1 104 ? 22.904 11.392 -30.817 1.00 43.91 104 GLU A C 1
ATOM 849 O O . GLU A 1 104 ? 22.352 10.312 -30.595 1.00 43.91 104 GLU A O 1
ATOM 854 N N . ASP A 1 105 ? 24.004 11.468 -31.573 1.00 50.00 105 ASP A N 1
ATOM 855 C CA . ASP A 1 105 ? 24.552 10.326 -32.320 1.00 50.00 105 ASP A CA 1
ATOM 856 C C . ASP A 1 105 ? 25.081 9.202 -31.411 1.00 50.00 105 ASP A C 1
ATOM 858 O O . ASP A 1 105 ? 24.932 8.012 -31.710 1.00 50.00 105 ASP A O 1
ATOM 862 N N . LYS A 1 106 ? 25.664 9.547 -30.252 1.00 54.03 106 LYS A N 1
ATOM 863 C CA . LYS A 1 106 ? 26.193 8.551 -29.300 1.00 54.03 106 LYS A CA 1
ATOM 864 C C . LYS A 1 106 ? 25.095 7.754 -28.598 1.00 54.03 106 LYS A C 1
ATOM 866 O O . LYS A 1 106 ? 25.286 6.562 -28.355 1.00 54.03 106 LYS A O 1
ATOM 871 N N . ILE A 1 107 ? 23.967 8.391 -28.279 1.00 56.19 107 ILE A N 1
ATOM 872 C CA . ILE A 1 107 ? 22.823 7.727 -27.633 1.00 56.19 107 ILE A CA 1
ATOM 873 C C . ILE A 1 107 ? 22.165 6.755 -28.619 1.00 56.19 107 ILE A C 1
ATOM 875 O O . ILE A 1 107 ? 21.847 5.622 -28.254 1.00 56.19 107 ILE A O 1
ATOM 879 N N . ASN A 1 108 ? 22.044 7.155 -29.888 1.00 60.50 108 ASN A N 1
ATOM 880 C CA . ASN A 1 108 ? 21.493 6.299 -30.933 1.00 60.50 108 ASN A CA 1
ATOM 881 C C . ASN A 1 108 ? 22.359 5.041 -31.170 1.00 60.50 108 ASN A C 1
ATOM 883 O O . ASN A 1 108 ? 21.848 3.921 -31.186 1.00 60.50 108 ASN A O 1
ATOM 887 N N . TRP A 1 109 ? 23.689 5.191 -31.221 1.00 62.88 109 TRP A N 1
ATOM 888 C CA . TRP A 1 109 ? 24.615 4.062 -31.403 1.00 62.88 109 TRP A CA 1
ATOM 889 C C . TRP A 1 109 ? 24.583 3.038 -30.254 1.00 62.88 109 TRP A C 1
ATOM 891 O O . TRP A 1 109 ? 24.671 1.827 -30.478 1.00 62.88 109 TRP A O 1
ATOM 901 N N . GLN A 1 110 ? 24.445 3.499 -29.007 1.00 64.75 110 GLN A N 1
ATOM 902 C CA . GLN A 1 110 ? 24.342 2.604 -27.850 1.00 64.75 110 GLN A CA 1
ATOM 903 C C . GLN A 1 110 ? 23.031 1.810 -27.863 1.00 64.75 110 GLN A C 1
ATOM 905 O O . GLN A 1 110 ? 23.045 0.606 -27.594 1.00 64.75 110 GLN A O 1
ATOM 910 N N . ASN A 1 111 ? 21.925 2.452 -28.243 1.00 70.62 111 ASN A N 1
ATOM 911 C CA . ASN A 1 111 ? 20.628 1.794 -28.365 1.00 70.62 111 ASN A CA 1
ATOM 912 C C . ASN A 1 111 ? 20.625 0.746 -29.485 1.00 70.62 111 ASN A C 1
ATOM 914 O O . ASN A 1 111 ? 20.176 -0.376 -29.258 1.00 70.62 111 ASN A O 1
ATOM 918 N N . GLU A 1 112 ? 21.206 1.045 -30.650 1.00 71.31 112 GLU A N 1
ATOM 919 C CA . GLU A 1 112 ? 21.361 0.057 -31.727 1.00 71.31 112 GLU A CA 1
ATOM 920 C C . GLU A 1 112 ? 22.184 -1.162 -31.293 1.00 71.31 112 GLU A C 1
ATOM 922 O O . GLU A 1 112 ? 21.863 -2.299 -31.651 1.00 71.31 112 GLU A O 1
ATOM 927 N N . LYS A 1 113 ? 23.238 -0.949 -30.496 1.00 79.75 113 LYS A N 1
ATOM 928 C CA . LYS A 1 113 ? 24.068 -2.040 -29.977 1.00 79.75 113 LYS A CA 1
ATOM 929 C C . LYS A 1 113 ? 23.281 -2.946 -29.029 1.00 79.75 113 LYS A C 1
ATOM 931 O O . LYS A 1 113 ? 23.389 -4.166 -29.139 1.00 79.75 113 LYS A O 1
ATOM 936 N N . ILE A 1 114 ? 22.473 -2.365 -28.142 1.00 82.50 114 ILE A N 1
ATOM 937 C CA . ILE A 1 114 ? 21.617 -3.113 -27.209 1.00 82.50 114 ILE A CA 1
ATOM 938 C C . ILE A 1 114 ? 20.530 -3.884 -27.971 1.00 82.50 114 ILE A C 1
ATOM 940 O O . ILE A 1 114 ? 20.294 -5.057 -27.682 1.00 82.50 114 ILE A O 1
ATOM 944 N N . ILE A 1 115 ? 19.907 -3.267 -28.980 1.00 81.00 115 ILE A N 1
ATOM 945 C CA . ILE A 1 115 ? 18.890 -3.918 -29.818 1.00 81.00 115 ILE A CA 1
ATOM 946 C C . ILE A 1 115 ? 19.482 -5.144 -30.525 1.00 81.00 115 ILE A C 1
ATOM 948 O O . ILE A 1 115 ? 18.927 -6.236 -30.407 1.00 81.00 115 ILE A O 1
ATOM 952 N N . LYS A 1 116 ? 20.653 -5.010 -31.163 1.00 87.06 116 LYS A N 1
ATOM 953 C CA . LYS A 1 116 ? 21.336 -6.136 -31.827 1.00 87.06 116 LYS A CA 1
ATOM 954 C C . LYS A 1 116 ? 21.707 -7.259 -30.857 1.00 87.06 116 LYS A C 1
ATOM 956 O O . LYS A 1 116 ? 21.539 -8.432 -31.180 1.00 87.06 116 LYS A O 1
ATOM 961 N N . GLN A 1 117 ? 22.172 -6.917 -29.655 1.00 87.75 117 GLN A N 1
ATOM 962 C CA . GLN A 1 117 ? 22.478 -7.913 -28.622 1.00 87.75 117 GLN A CA 1
ATOM 963 C C . GLN A 1 117 ? 21.226 -8.686 -28.184 1.00 87.75 117 GLN A C 1
ATOM 965 O O . GLN A 1 117 ? 21.271 -9.909 -28.047 1.00 87.75 117 GLN A O 1
ATOM 970 N N . ASN A 1 118 ? 20.096 -7.998 -28.019 1.00 86.75 118 ASN A N 1
ATOM 971 C CA . ASN A 1 118 ? 18.832 -8.634 -27.655 1.00 86.75 118 ASN A CA 1
ATOM 972 C C . ASN A 1 118 ? 18.306 -9.552 -28.765 1.00 86.75 118 ASN A C 1
ATOM 974 O O . ASN A 1 118 ? 17.848 -10.659 -28.476 1.00 86.75 118 ASN A O 1
ATOM 978 N N . GLU A 1 119 ? 18.404 -9.139 -30.029 1.00 89.50 119 GLU A N 1
ATOM 979 C CA . GLU A 1 119 ? 18.039 -9.984 -31.171 1.00 89.50 119 GLU A CA 1
ATOM 980 C C . GLU A 1 119 ? 18.865 -11.276 -31.216 1.00 89.50 119 GLU A C 1
ATOM 982 O O . GLU A 1 119 ? 18.316 -12.362 -31.441 1.00 89.50 119 GLU A O 1
ATOM 987 N N . GLU A 1 120 ? 20.166 -11.188 -30.934 1.00 92.75 120 GLU A N 1
ATOM 988 C CA . GLU A 1 120 ? 21.049 -12.351 -30.910 1.00 92.75 120 GLU A CA 1
ATOM 989 C C . GLU A 1 120 ? 20.717 -13.313 -29.759 1.00 92.75 120 GLU A C 1
ATOM 991 O O . GLU A 1 120 ? 20.607 -14.522 -29.984 1.00 92.75 120 GLU A O 1
ATOM 996 N N . ILE A 1 121 ? 20.441 -12.795 -28.558 1.00 93.19 121 ILE A N 1
ATOM 997 C CA . ILE A 1 121 ? 19.992 -13.603 -27.411 1.00 93.19 121 ILE A CA 1
ATOM 998 C C . ILE A 1 121 ? 18.677 -14.326 -27.736 1.00 93.19 121 ILE A C 1
ATOM 1000 O O . ILE A 1 121 ? 18.542 -15.529 -27.498 1.00 93.19 121 ILE A O 1
ATOM 1004 N N . ILE A 1 122 ? 17.707 -13.627 -28.336 1.00 92.62 122 ILE A N 1
ATOM 1005 C CA . ILE A 1 122 ? 16.429 -14.225 -28.751 1.00 92.62 122 ILE A CA 1
ATOM 1006 C C . ILE A 1 122 ? 16.665 -15.345 -29.771 1.00 92.62 122 ILE A C 1
ATOM 1008 O O . ILE A 1 122 ? 16.044 -16.410 -29.688 1.00 92.62 122 ILE A O 1
ATOM 1012 N N . HIS A 1 123 ? 17.569 -15.138 -30.729 1.00 93.31 123 HIS A N 1
ATOM 1013 C CA . HIS A 1 123 ? 17.902 -16.146 -31.729 1.00 93.31 123 HIS A CA 1
ATOM 1014 C C . HIS A 1 123 ? 18.569 -17.386 -31.110 1.00 93.31 123 HIS A C 1
ATOM 1016 O O . HIS A 1 123 ? 18.220 -18.519 -31.461 1.00 93.31 123 HIS A O 1
ATOM 1022 N N . GLN A 1 124 ? 19.485 -17.196 -30.159 1.00 91.00 124 GLN A N 1
ATOM 1023 C CA . GLN A 1 124 ? 20.123 -18.286 -29.416 1.00 91.00 124 GLN A CA 1
ATOM 1024 C C . GLN A 1 124 ? 19.101 -19.075 -28.587 1.00 91.00 124 GLN A C 1
ATOM 1026 O O . GLN A 1 124 ? 19.054 -20.304 -28.680 1.00 91.00 124 GLN A O 1
ATOM 1031 N N . ASN A 1 125 ? 18.203 -18.389 -27.879 1.00 91.81 125 ASN A N 1
ATOM 1032 C CA . ASN A 1 125 ? 17.147 -19.030 -27.093 1.00 91.81 125 ASN A CA 1
ATOM 1033 C C . ASN A 1 125 ? 16.204 -19.867 -27.967 1.00 91.81 125 ASN A C 1
ATOM 1035 O O . ASN A 1 125 ? 15.875 -20.999 -27.612 1.00 91.81 125 ASN A O 1
ATOM 1039 N N . LYS A 1 126 ? 15.838 -19.380 -29.160 1.00 92.88 126 LYS A N 1
ATOM 1040 C CA . LYS A 1 126 ? 15.050 -20.165 -30.130 1.00 92.88 126 LYS A CA 1
ATOM 1041 C C . LYS A 1 126 ? 15.761 -21.457 -30.553 1.00 92.88 126 LYS A C 1
ATOM 1043 O O . LYS A 1 126 ? 15.106 -22.490 -30.701 1.00 92.88 126 LYS A O 1
ATOM 1048 N N . LYS A 1 127 ? 17.088 -21.433 -30.733 1.00 92.88 127 LYS A N 1
ATOM 1049 C CA . LYS A 1 127 ? 17.880 -22.638 -31.049 1.00 92.88 127 LYS A CA 1
ATOM 1050 C C . LYS A 1 127 ? 17.908 -23.625 -29.884 1.00 92.88 127 LYS A C 1
ATOM 1052 O O . LYS A 1 127 ? 17.727 -24.818 -30.119 1.00 92.88 127 LYS A O 1
ATOM 1057 N N . ILE A 1 128 ? 18.092 -23.136 -28.658 1.00 93.25 128 ILE A N 1
ATOM 1058 C CA . ILE A 1 128 ? 18.092 -23.962 -27.442 1.00 93.25 128 ILE A CA 1
ATOM 1059 C C . ILE A 1 128 ? 16.740 -24.655 -27.274 1.00 93.25 128 ILE A C 1
ATOM 1061 O O . ILE A 1 128 ? 16.702 -25.874 -27.135 1.00 93.25 128 ILE A O 1
ATOM 1065 N N . ILE A 1 129 ? 15.634 -23.913 -27.382 1.00 93.38 129 ILE A N 1
ATOM 1066 C CA . ILE A 1 129 ? 14.279 -24.478 -27.298 1.00 93.38 129 ILE A CA 1
ATOM 1067 C C . ILE A 1 129 ? 14.100 -25.582 -28.345 1.00 93.38 129 ILE A C 1
ATOM 1069 O O . ILE A 1 129 ? 13.699 -26.688 -28.004 1.00 93.38 129 ILE A O 1
ATOM 1073 N N . LYS A 1 130 ? 14.493 -25.336 -29.602 1.00 91.19 130 LYS A N 1
ATOM 1074 C CA . LYS A 1 130 ? 14.395 -26.337 -30.676 1.00 91.19 130 LYS A CA 1
ATOM 1075 C C . LYS A 1 130 ? 15.226 -27.599 -30.402 1.00 91.19 130 LYS A C 1
ATOM 1077 O O . LYS A 1 130 ? 14.817 -28.690 -30.795 1.00 91.19 130 LYS A O 1
ATOM 1082 N N . LEU A 1 131 ? 16.393 -27.468 -29.771 1.00 91.38 131 LEU A N 1
ATOM 1083 C CA . LEU A 1 131 ? 17.223 -28.605 -29.361 1.00 91.38 131 LEU A CA 1
ATOM 1084 C C . LEU A 1 131 ? 16.573 -29.390 -28.219 1.00 91.38 131 LEU A C 1
ATOM 1086 O O . LEU A 1 131 ? 16.500 -30.613 -28.303 1.00 91.38 131 LEU A O 1
ATOM 1090 N N . LEU A 1 132 ? 16.056 -28.699 -27.202 1.00 91.19 132 LEU A N 1
ATOM 1091 C CA . LEU A 1 132 ? 15.358 -29.319 -26.076 1.00 91.19 132 LEU A CA 1
ATOM 1092 C C . LEU A 1 132 ? 14.108 -30.076 -26.535 1.00 91.19 132 LEU A C 1
ATOM 1094 O O . LEU A 1 132 ? 13.913 -31.216 -26.125 1.00 91.19 132 LEU A O 1
ATOM 1098 N N . THR A 1 133 ? 13.317 -29.502 -27.447 1.00 88.00 133 THR A N 1
ATOM 1099 C CA . THR A 1 133 ? 12.158 -30.183 -28.045 1.00 88.00 133 THR A CA 1
ATOM 1100 C C . THR A 1 133 ? 12.576 -31.457 -28.778 1.00 88.00 133 THR A C 1
ATOM 1102 O O . THR A 1 133 ? 11.988 -32.507 -28.556 1.00 88.00 133 THR A O 1
ATOM 1105 N N . LYS A 1 134 ? 13.649 -31.412 -29.581 1.00 86.62 134 LYS A N 1
ATOM 1106 C CA . LYS A 1 134 ? 14.167 -32.600 -30.283 1.00 86.62 134 LYS A CA 1
ATOM 1107 C C . LYS A 1 134 ? 14.696 -33.691 -29.353 1.00 86.62 134 LYS A C 1
ATOM 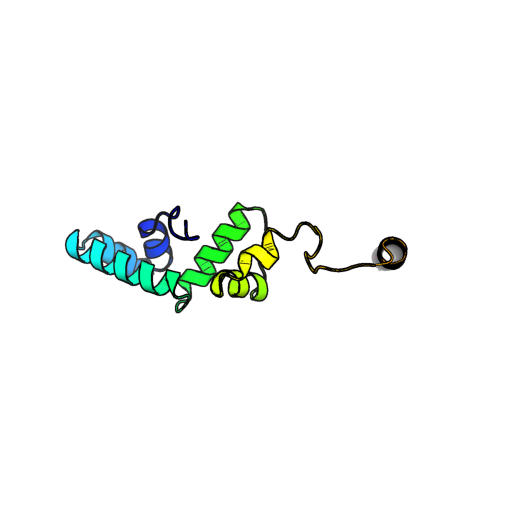1109 O O . LYS A 1 134 ? 14.664 -34.856 -29.732 1.00 86.62 134 LYS A O 1
ATOM 1114 N N . ILE A 1 135 ? 15.262 -33.322 -28.204 1.00 87.31 135 ILE A N 1
ATOM 1115 C CA . ILE A 1 135 ? 15.698 -34.291 -27.189 1.00 87.31 135 ILE A CA 1
ATOM 1116 C C . ILE A 1 135 ? 14.467 -34.921 -26.539 1.00 87.31 135 ILE A C 1
ATOM 1118 O O . ILE A 1 135 ? 14.410 -36.136 -26.416 1.00 87.31 135 ILE A O 1
ATOM 1122 N N . HIS A 1 136 ? 13.468 -34.108 -26.188 1.00 79.38 136 HIS A N 1
ATOM 1123 C CA . HIS A 1 136 ? 12.231 -34.584 -25.579 1.00 79.38 136 HIS A CA 1
ATOM 1124 C C . HIS A 1 136 ? 11.443 -35.536 -26.490 1.00 79.38 136 HIS A C 1
ATOM 1126 O O . HIS A 1 136 ? 10.944 -36.539 -26.011 1.00 79.38 136 HIS A O 1
ATOM 1132 N N . GLU A 1 137 ? 11.384 -35.270 -27.797 1.00 77.00 137 GLU A N 1
ATOM 1133 C CA . GLU A 1 137 ? 10.719 -36.142 -28.782 1.00 77.00 137 GLU A CA 1
ATOM 1134 C C . GLU A 1 137 ? 11.481 -37.449 -29.081 1.00 77.00 137 GLU A C 1
ATOM 1136 O O . GLU A 1 137 ? 10.948 -38.329 -29.755 1.00 77.00 137 GLU A O 1
ATOM 1141 N N . LYS A 1 138 ? 12.741 -37.571 -28.639 1.00 68.19 138 LYS A N 1
ATOM 1142 C CA . LYS A 1 138 ? 13.587 -38.760 -28.843 1.00 68.19 138 LYS A CA 1
ATOM 1143 C C . LYS A 1 138 ? 13.747 -39.640 -27.596 1.00 68.19 138 LYS A C 1
ATOM 1145 O O . LYS A 1 138 ? 14.291 -40.735 -27.742 1.00 68.19 138 LYS A O 1
ATOM 1150 N N . SER A 1 139 ? 13.339 -39.158 -26.421 1.00 55.19 139 SER A N 1
ATOM 1151 C CA . SER A 1 139 ? 13.261 -39.927 -25.168 1.00 55.19 139 SER A CA 1
ATOM 1152 C C . SER A 1 139 ? 11.892 -40.576 -25.017 1.00 55.19 139 SER A C 1
ATOM 1154 O O . SER A 1 139 ? 11.852 -41.675 -24.427 1.00 55.19 139 SER A O 1
#

Secondary structure (DSSP, 8-state):
--TTTTS-HHHHHHHHS-HHHHHHHHHS-HHHHHHHHHHHHHHHHTT-SHHHHHHHHHHHHHTT--S--HHHHHHHHTT-THHHHS-------------TTSHHHHHHHHHHHHHHHHHHHHHHHHHHHHHHHHHHTT-

Organism: Staphylococcus carnosus (strain TM300) (NCBI:txid396513)

Sequence (139 aa):
MGLFDNINLETEYLRSLSVKKRKAYKEKPVSVKKELLNQFKYETETFNNKASHDIIKRFLESKGIYEPTEKMISAIGNRELDNFIYQSPSPNTSETPSSTHEKEDKINWQNEKIIKQNEEIIHQNKKIIKLLTKIHEKS

Foldseek 3Di:
DAPCPPDPLLVLLLVVDDPVVNVVLVPDDPVVVVVSSVVSVVCLLQVVDPSVLVSLQVVCVVVVNHPDDPVQSVCSNVVVNCVPPVPPPDDDPDDDDDDPDPPVVVVVVVVVVVVVVVVVVVVVVVVVVVVVVVVVVVD